Protein AF-I9QI15-F1 (afdb_monomer_lite)

Radius of gyration: 21.14 Å; chains: 1; bounding box: 60×36×47 Å

Organism: NCBI:txid997876

pLDDT: mean 79.31, std 20.81, range [38.69, 98.38]

InterPro domains:
  IPR056083 Domain of unknown function DUF7666 [PF24703] (6-96)

Structure (mmCIF, N/CA/C/O backbone):
data_AF-I9QI15-F1
#
_entry.id   AF-I9QI15-F1
#
loop_
_atom_site.group_PDB
_atom_site.id
_atom_site.type_symbol
_atom_site.label_atom_id
_atom_site.label_alt_id
_atom_site.label_comp_id
_atom_site.label_asym_id
_atom_site.label_entity_id
_atom_site.label_seq_id
_atom_site.pdbx_PDB_ins_code
_atom_site.Cartn_x
_atom_site.Cartn_y
_atom_site.Cartn_z
_atom_site.occupancy
_atom_site.B_iso_or_equiv
_atom_site.auth_seq_id
_atom_site.auth_comp_id
_atom_site.auth_asym_id
_atom_site.auth_atom_id
_atom_site.pdbx_PDB_model_num
ATOM 1 N N . MET A 1 1 ? -3.060 23.332 7.415 1.00 62.66 1 MET A N 1
ATOM 2 C CA . MET A 1 1 ? -3.538 22.229 6.554 1.00 62.66 1 MET A CA 1
ATOM 3 C C . MET A 1 1 ? -2.897 20.949 7.055 1.00 62.66 1 MET A C 1
ATOM 5 O O . MET A 1 1 ? -1.731 20.996 7.421 1.00 62.66 1 MET A O 1
ATOM 9 N N . GLU A 1 2 ? -3.657 19.860 7.151 1.00 76.50 2 GLU A N 1
ATOM 10 C CA . GLU A 1 2 ? -3.127 18.547 7.546 1.00 76.50 2 GLU A CA 1
ATOM 11 C C . GLU A 1 2 ? -2.189 18.030 6.444 1.00 76.50 2 GLU A C 1
ATOM 13 O O . GLU A 1 2 ? -2.532 18.107 5.261 1.00 76.50 2 GLU A O 1
ATOM 18 N N . GLN A 1 3 ? -0.991 17.567 6.813 1.00 85.50 3 GLN A N 1
ATOM 19 C CA . GLN A 1 3 ? -0.045 17.001 5.852 1.00 85.50 3 GLN A CA 1
ATOM 20 C C . GLN A 1 3 ? -0.615 15.691 5.303 1.00 85.50 3 GLN A C 1
ATOM 22 O O . GLN A 1 3 ? -1.059 14.833 6.065 1.00 85.50 3 GLN A O 1
ATOM 27 N N . LYS A 1 4 ? -0.594 15.550 3.977 1.00 93.75 4 LYS A N 1
ATOM 28 C CA . LYS A 1 4 ? -1.017 14.344 3.267 1.00 93.75 4 LYS A CA 1
ATOM 29 C C . LYS A 1 4 ? 0.152 13.806 2.461 1.00 93.75 4 LYS A C 1
ATOM 31 O O . LYS A 1 4 ? 0.793 14.553 1.724 1.00 93.75 4 LYS A O 1
ATOM 36 N N . LEU A 1 5 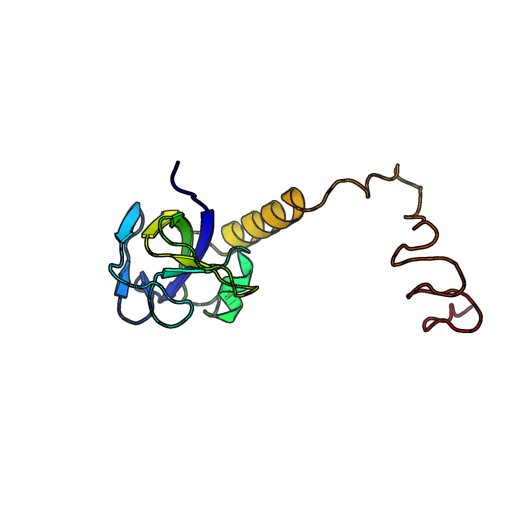? 0.431 12.520 2.623 1.00 93.69 5 LEU A N 1
ATOM 37 C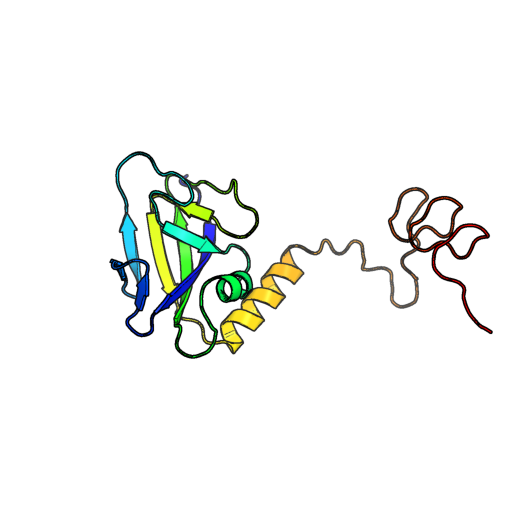 CA . LEU A 1 5 ? 1.507 11.812 1.944 1.00 93.69 5 LEU A CA 1
ATOM 38 C C . LEU A 1 5 ? 0.906 10.716 1.079 1.00 93.69 5 LEU A C 1
ATOM 40 O O . LEU A 1 5 ? 0.167 9.867 1.570 1.00 93.69 5 LEU A O 1
ATOM 44 N N . LYS A 1 6 ? 1.257 10.722 -0.204 1.00 96.12 6 LYS A N 1
ATOM 45 C CA . LYS A 1 6 ? 0.973 9.611 -1.104 1.00 96.12 6 LYS A CA 1
ATOM 46 C C . LYS A 1 6 ? 2.025 8.526 -0.891 1.00 96.12 6 LYS A C 1
ATOM 48 O O . LYS A 1 6 ? 3.212 8.775 -1.103 1.00 96.12 6 LYS A O 1
ATOM 53 N N . THR A 1 7 ? 1.584 7.348 -0.477 1.00 97.00 7 THR A N 1
ATOM 54 C CA . THR A 1 7 ? 2.432 6.184 -0.194 1.00 97.00 7 THR A CA 1
ATOM 55 C C . THR A 1 7 ? 1.781 4.909 -0.736 1.00 97.00 7 THR A C 1
ATOM 57 O O . THR A 1 7 ? 0.729 4.952 -1.377 1.00 97.00 7 THR A O 1
ATOM 60 N N . TYR A 1 8 ? 2.428 3.762 -0.543 1.00 98.00 8 TYR A N 1
ATOM 61 C CA . TYR A 1 8 ? 2.030 2.480 -1.117 1.00 98.00 8 TYR A CA 1
ATOM 62 C C . TYR A 1 8 ? 1.998 1.418 -0.031 1.00 98.00 8 TYR A C 1
ATOM 64 O O . TYR A 1 8 ? 2.935 1.286 0.755 1.00 98.00 8 TYR A O 1
ATOM 72 N N . LYS A 1 9 ? 0.915 0.649 0.028 1.00 97.44 9 LYS A N 1
ATOM 73 C CA . LYS A 1 9 ? 0.733 -0.386 1.044 1.00 97.44 9 LYS A CA 1
ATOM 74 C C . LYS A 1 9 ? 0.429 -1.723 0.392 1.00 97.44 9 LYS A C 1
ATOM 76 O O . LYS A 1 9 ? -0.386 -1.797 -0.527 1.00 97.44 9 LYS A O 1
ATOM 81 N N . ALA A 1 10 ? 1.078 -2.764 0.897 1.00 97.38 10 ALA A N 1
ATOM 82 C CA . ALA A 1 10 ? 0.756 -4.143 0.577 1.00 97.38 10 ALA A CA 1
ATOM 83 C C . ALA A 1 10 ? -0.126 -4.778 1.657 1.00 97.38 10 ALA A C 1
ATOM 85 O O . ALA A 1 10 ? -0.089 -4.386 2.829 1.00 97.38 10 ALA A O 1
ATOM 86 N N . PHE A 1 11 ? -0.910 -5.757 1.225 1.00 97.69 11 PHE A N 1
ATOM 87 C CA . PHE A 1 11 ? -1.873 -6.503 2.020 1.00 97.69 11 PHE A CA 1
ATOM 88 C C . PHE A 1 11 ? -1.838 -7.980 1.638 1.00 97.69 11 PHE A C 1
ATOM 90 O O . PHE A 1 11 ? -1.458 -8.339 0.517 1.00 97.69 11 PHE A O 1
ATOM 97 N N . ASP A 1 12 ? -2.340 -8.817 2.538 1.00 97.06 12 ASP A N 1
ATOM 98 C CA . ASP A 1 12 ? -2.691 -10.200 2.240 1.00 97.06 12 ASP A CA 1
ATOM 99 C C . ASP A 1 12 ? -3.816 -10.273 1.181 1.00 97.06 12 ASP A C 1
ATOM 101 O O . ASP A 1 12 ? -4.488 -9.281 0.873 1.00 97.06 12 ASP A O 1
ATOM 105 N N . LYS A 1 13 ? -4.051 -11.460 0.597 1.00 95.94 13 LYS A N 1
ATOM 106 C CA . LYS A 1 13 ? -5.060 -11.666 -0.474 1.00 95.94 13 LYS A CA 1
ATOM 107 C C . LYS A 1 13 ? -6.454 -11.158 -0.108 1.00 95.94 13 LYS A C 1
ATOM 109 O O . LYS A 1 13 ? -7.213 -10.728 -0.976 1.00 95.94 13 LYS A O 1
ATOM 114 N N . ASP A 1 14 ? -6.795 -11.226 1.170 1.00 96.25 14 ASP A N 1
ATOM 115 C CA . ASP A 1 14 ? -8.082 -10.815 1.717 1.00 96.25 14 ASP A CA 1
ATOM 116 C C . ASP A 1 14 ? -8.148 -9.322 2.084 1.00 96.25 14 ASP A C 1
ATOM 118 O O . ASP A 1 14 ? -9.139 -8.890 2.676 1.00 96.25 14 ASP A O 1
ATOM 122 N N . LEU A 1 15 ? -7.143 -8.534 1.672 1.00 96.75 15 LEU A N 1
ATOM 123 C CA . LEU A 1 15 ? -7.015 -7.101 1.949 1.00 96.75 15 LEU A CA 1
ATOM 124 C C . LEU A 1 15 ? -6.791 -6.807 3.443 1.00 96.75 15 LEU A C 1
ATOM 126 O O . LEU A 1 15 ? -7.237 -5.785 3.965 1.00 96.75 15 LEU A O 1
ATOM 130 N N . SER A 1 16 ? -6.099 -7.708 4.145 1.00 96.31 16 SER A N 1
ATOM 131 C CA . SER A 1 16 ? -5.734 -7.534 5.550 1.00 96.31 16 SER A CA 1
ATOM 132 C C . SER A 1 16 ? -4.246 -7.223 5.752 1.00 96.31 16 SER A C 1
ATOM 134 O O . SER A 1 16 ? -3.406 -7.434 4.877 1.00 96.31 16 SER A O 1
ATOM 136 N N . CYS A 1 17 ? -3.924 -6.635 6.903 1.00 93.62 17 CYS A N 1
ATOM 137 C CA . CYS A 1 17 ? -2.558 -6.434 7.378 1.00 93.62 17 CYS A CA 1
ATOM 138 C C . CYS A 1 17 ? -2.566 -6.491 8.911 1.00 93.62 17 CYS A C 1
ATOM 140 O O . CYS A 1 17 ? -3.340 -5.779 9.550 1.00 93.62 17 CYS A O 1
ATOM 142 N N . ARG A 1 18 ? -1.726 -7.351 9.508 1.00 88.81 18 ARG A N 1
ATOM 143 C CA . ARG A 1 18 ? -1.626 -7.547 10.974 1.00 88.81 18 ARG A CA 1
ATOM 144 C C . ARG A 1 18 ? -2.980 -7.816 11.663 1.00 88.81 18 ARG A C 1
ATOM 146 O O . ARG A 1 18 ? -3.223 -7.344 12.767 1.00 88.81 18 ARG A O 1
ATOM 153 N N . GLY A 1 19 ? -3.871 -8.563 11.006 1.00 88.50 19 GLY A N 1
ATOM 154 C CA . GLY A 1 19 ? -5.192 -8.919 11.545 1.00 88.50 19 GLY A CA 1
ATOM 155 C C . GLY A 1 19 ? -6.264 -7.830 11.420 1.00 88.50 19 GLY A C 1
ATOM 156 O O . GLY A 1 19 ? -7.411 -8.073 11.786 1.00 88.50 19 GLY A O 1
ATOM 157 N N . PHE A 1 20 ? -5.932 -6.659 10.870 1.00 93.19 20 PHE A N 1
ATOM 158 C CA . PHE A 1 20 ? -6.912 -5.636 10.519 1.00 93.19 20 PHE A CA 1
ATOM 159 C C . PHE A 1 20 ? -7.300 -5.763 9.046 1.00 93.19 20 PHE A C 1
ATOM 161 O O . PHE A 1 20 ? -6.429 -5.879 8.181 1.00 93.19 20 PHE A O 1
ATOM 168 N N . LYS A 1 21 ? -8.603 -5.729 8.753 1.00 96.75 21 LYS A N 1
ATOM 169 C CA . LYS A 1 21 ? -9.133 -5.831 7.391 1.00 96.75 21 LYS A CA 1
ATOM 170 C C . LYS A 1 21 ? -9.465 -4.456 6.831 1.00 96.75 21 LYS A C 1
ATOM 172 O O . LYS A 1 21 ? -10.143 -3.664 7.480 1.00 96.75 21 LYS A O 1
ATOM 177 N N . TYR A 1 22 ? -9.016 -4.209 5.610 1.00 97.44 22 TYR A N 1
ATOM 178 C CA . TYR A 1 22 ? -9.196 -2.946 4.916 1.00 97.44 22 TYR A CA 1
ATOM 179 C C . TYR A 1 22 ? -10.153 -3.090 3.731 1.00 97.44 22 TYR A C 1
ATOM 181 O O . TYR A 1 22 ? -10.396 -4.179 3.212 1.00 97.44 22 TYR A O 1
ATOM 189 N N . GLU A 1 23 ? -10.658 -1.953 3.270 1.00 97.75 23 GLU A N 1
ATOM 190 C CA . GLU A 1 23 ? -11.487 -1.832 2.079 1.00 97.75 23 GLU A CA 1
ATOM 191 C C . GLU A 1 23 ? -10.982 -0.680 1.210 1.00 97.75 23 GLU A C 1
ATOM 193 O O . GLU A 1 23 ? -10.667 0.407 1.700 1.00 97.75 23 GLU A O 1
ATOM 198 N N . VAL A 1 24 ? -10.939 -0.911 -0.102 1.00 97.75 24 VAL A N 1
ATOM 199 C CA . VAL A 1 24 ? -10.600 0.115 -1.095 1.00 97.75 24 VAL A CA 1
ATOM 200 C C . VAL A 1 24 ? -11.593 1.276 -1.008 1.00 97.75 24 VAL A C 1
ATOM 202 O O . VAL A 1 24 ? -12.806 1.078 -0.973 1.00 97.75 24 VAL A O 1
ATOM 205 N N . GLY A 1 25 ? -11.075 2.502 -0.986 1.00 97.38 25 GLY A N 1
ATOM 206 C CA . GLY A 1 25 ? -11.847 3.740 -0.894 1.00 97.38 25 GLY A CA 1
ATOM 207 C C . GLY A 1 25 ? -12.223 4.169 0.527 1.00 97.38 25 GLY A C 1
ATOM 208 O O . GLY A 1 25 ? -12.786 5.256 0.682 1.00 97.38 25 GLY A O 1
ATOM 209 N N . LYS A 1 26 ? -11.929 3.358 1.553 1.00 98.00 26 LYS A N 1
ATOM 210 C CA . LYS A 1 26 ? -12.208 3.687 2.959 1.00 98.00 26 LYS A CA 1
ATOM 211 C C . LYS A 1 26 ? -11.050 4.415 3.632 1.00 98.00 26 LYS A C 1
ATOM 213 O O . LYS A 1 26 ? -9.897 4.336 3.210 1.00 98.00 26 LYS A O 1
ATOM 218 N N . GLU A 1 27 ? -11.397 5.107 4.709 1.00 97.31 27 GLU A N 1
ATOM 219 C CA . GLU A 1 27 ? -10.476 5.812 5.594 1.00 97.31 27 GLU A CA 1
ATOM 220 C C . GLU A 1 27 ? -10.520 5.196 6.983 1.00 97.31 27 GLU A C 1
ATOM 222 O O . GLU A 1 27 ? -11.579 4.781 7.458 1.00 97.31 27 GLU A O 1
ATOM 227 N N . TYR A 1 28 ? -9.357 5.145 7.618 1.00 95.50 28 TYR A N 1
ATOM 228 C CA . TYR A 1 28 ? -9.171 4.576 8.939 1.00 95.50 28 TYR A CA 1
ATOM 229 C C . TYR A 1 28 ? -8.330 5.523 9.781 1.00 95.50 28 TYR A C 1
ATOM 231 O O . TYR A 1 28 ? -7.382 6.136 9.286 1.00 95.50 28 TYR A O 1
ATOM 239 N N . GLU A 1 29 ? -8.678 5.615 11.059 1.00 94.25 29 GLU A N 1
ATOM 240 C CA . GLU A 1 29 ? -7.984 6.429 12.047 1.00 94.25 29 GLU A CA 1
ATOM 241 C C . GLU A 1 29 ? -7.695 5.587 13.287 1.00 94.25 29 GLU A C 1
ATOM 243 O O . GLU A 1 29 ? -8.574 4.911 13.818 1.00 94.25 29 GLU A O 1
ATOM 248 N N . GLU A 1 30 ? -6.448 5.635 13.737 1.00 87.81 30 GLU A N 1
ATOM 249 C CA . GLU A 1 30 ? -5.978 5.016 14.966 1.00 87.81 30 GLU A CA 1
ATOM 250 C C . GLU A 1 30 ? -5.795 6.103 16.030 1.00 87.81 30 GLU A C 1
ATOM 252 O O . GLU A 1 30 ? -5.198 7.154 15.777 1.00 87.81 30 GLU A O 1
ATOM 257 N N . THR A 1 31 ? -6.300 5.850 17.239 1.00 78.38 31 THR A N 1
ATOM 258 C CA . THR A 1 31 ? -6.265 6.824 18.339 1.00 78.38 31 THR A CA 1
ATOM 259 C C . THR A 1 31 ? -5.135 6.514 19.326 1.00 78.38 31 THR A C 1
ATOM 261 O O . THR A 1 31 ? -4.789 5.358 19.580 1.00 78.38 31 THR A O 1
ATOM 264 N N . GLY A 1 32 ? -4.536 7.557 19.909 1.00 69.81 32 GLY A N 1
ATOM 265 C CA . GLY A 1 32 ? -3.458 7.453 20.905 1.00 69.81 32 GLY A CA 1
ATOM 266 C C . GLY A 1 32 ? -2.088 7.930 20.410 1.00 69.81 32 GLY A C 1
ATOM 267 O O . GLY A 1 32 ? -1.985 8.767 19.503 1.00 69.81 32 GLY A O 1
ATOM 268 N N . ASP A 1 33 ? -1.028 7.437 21.054 1.00 65.44 33 ASP A N 1
ATOM 269 C CA . ASP A 1 33 ? 0.350 7.723 20.656 1.00 65.44 33 ASP A CA 1
ATOM 270 C C . ASP A 1 33 ? 0.770 6.791 19.523 1.00 65.44 33 ASP A C 1
ATOM 272 O O . ASP A 1 33 ? 0.920 5.581 19.691 1.00 65.44 33 ASP A O 1
ATOM 276 N N . ILE A 1 34 ? 0.899 7.382 18.337 1.00 66.00 34 ILE A N 1
ATOM 277 C CA . ILE A 1 34 ? 1.430 6.715 17.153 1.00 66.00 34 ILE A CA 1
ATOM 278 C C . ILE A 1 34 ? 2.931 6.579 17.335 1.00 66.00 34 ILE A C 1
ATOM 280 O O . ILE A 1 34 ? 3.617 7.565 17.601 1.00 66.00 34 ILE A O 1
ATOM 284 N N . LYS A 1 35 ? 3.430 5.360 17.164 1.00 65.69 35 LYS A N 1
ATOM 285 C CA . LYS A 1 35 ? 4.854 5.049 17.216 1.00 65.69 35 LYS A CA 1
ATOM 286 C C . LYS A 1 35 ? 5.182 4.130 16.055 1.00 65.69 35 LYS A C 1
ATOM 288 O O . LYS A 1 35 ? 4.491 3.121 15.859 1.00 65.69 35 LYS A O 1
ATOM 293 N N . ALA A 1 36 ? 6.202 4.478 15.267 1.00 62.56 36 ALA A N 1
ATOM 294 C CA . ALA A 1 36 ? 6.684 3.610 14.201 1.00 62.56 36 ALA A CA 1
ATOM 295 C C . ALA A 1 36 ? 6.894 2.177 14.720 1.00 62.56 36 ALA A C 1
ATOM 297 O O . ALA A 1 36 ? 7.306 1.953 15.856 1.00 62.56 36 ALA A O 1
ATOM 298 N N . CYS A 1 37 ? 6.533 1.200 13.887 1.00 62.12 37 CYS A N 1
ATOM 299 C CA . CYS A 1 37 ? 6.536 -0.240 14.169 1.00 62.12 37 CYS A CA 1
ATOM 300 C C . CYS A 1 37 ? 5.546 -0.763 15.232 1.00 62.12 37 CYS A C 1
ATOM 302 O O . CYS A 1 37 ? 5.101 -1.905 15.082 1.00 62.12 37 CYS A O 1
ATOM 304 N N . GLU A 1 38 ? 5.144 0.037 16.224 1.00 71.62 38 GLU A N 1
ATOM 305 C CA . GLU A 1 38 ? 4.284 -0.403 17.336 1.00 71.62 38 GLU A CA 1
ATOM 306 C C . GLU A 1 38 ? 2.799 -0.115 17.110 1.00 71.62 38 GLU A C 1
ATOM 308 O O . GLU A 1 38 ? 1.976 -1.022 17.236 1.00 71.62 38 GLU A O 1
ATOM 313 N N . LYS A 1 39 ? 2.441 1.126 16.757 1.00 81.00 39 LYS A N 1
ATOM 314 C CA . LYS A 1 39 ? 1.037 1.544 16.667 1.00 81.00 39 LYS A CA 1
ATOM 315 C C . LYS A 1 39 ? 0.828 2.587 15.574 1.00 81.00 39 LYS A C 1
ATOM 317 O O . LYS A 1 39 ? 1.438 3.652 15.616 1.00 81.00 39 LYS A O 1
ATOM 322 N N . GLY A 1 40 ? -0.050 2.273 14.624 1.00 88.56 40 GLY A N 1
ATOM 323 C CA . GLY A 1 40 ? -0.403 3.118 13.483 1.00 88.56 40 GLY A CA 1
ATOM 324 C C . GLY A 1 40 ? -0.381 2.355 12.159 1.00 88.56 40 GLY A C 1
ATOM 325 O O . GLY A 1 40 ? -0.161 1.142 12.115 1.00 88.56 40 GLY A O 1
ATOM 326 N N . PHE A 1 41 ? -0.620 3.076 11.069 1.00 93.50 41 PHE A N 1
ATOM 327 C CA . PHE A 1 41 ? -0.682 2.508 9.729 1.00 93.50 41 PHE A CA 1
ATOM 328 C C . PHE A 1 41 ? 0.652 2.664 9.007 1.00 93.50 41 PHE A C 1
ATOM 330 O O . PHE A 1 41 ? 1.073 3.783 8.730 1.00 93.50 41 PHE A O 1
ATOM 337 N N . HIS A 1 42 ? 1.301 1.544 8.677 1.00 93.75 42 HIS A N 1
ATOM 338 C CA . HIS A 1 42 ? 2.544 1.534 7.895 1.00 93.75 42 HIS A CA 1
ATOM 339 C C . HIS A 1 42 ? 2.278 1.456 6.396 1.00 93.75 42 HIS A C 1
ATOM 341 O O . HIS A 1 42 ? 1.485 0.614 5.954 1.00 93.75 42 HIS A O 1
ATOM 347 N N . ALA A 1 43 ? 2.992 2.278 5.632 1.00 95.56 43 ALA A N 1
ATOM 348 C CA . ALA A 1 43 ? 3.073 2.218 4.177 1.00 95.56 43 ALA A CA 1
ATOM 349 C C . ALA A 1 43 ? 4.441 2.728 3.692 1.00 95.56 43 ALA A C 1
ATOM 351 O O . ALA A 1 43 ? 5.148 3.428 4.414 1.00 95.56 43 ALA A O 1
ATOM 352 N N . CYS A 1 44 ? 4.822 2.365 2.474 1.00 96.06 44 CYS A N 1
ATOM 353 C CA . CYS A 1 44 ? 6.106 2.691 1.868 1.00 96.06 44 CYS A CA 1
ATOM 354 C C . CYS A 1 44 ? 6.002 3.953 1.000 1.00 96.06 44 CYS A C 1
ATOM 356 O O . CYS A 1 44 ? 5.115 4.023 0.146 1.00 96.06 44 CYS A O 1
ATOM 358 N N . PRO A 1 45 ? 6.895 4.947 1.149 1.00 94.56 45 PRO A N 1
ATOM 359 C CA . PRO A 1 45 ? 6.955 6.082 0.229 1.00 94.56 45 PRO A CA 1
ATOM 360 C C . PRO A 1 45 ? 7.298 5.661 -1.201 1.00 94.56 45 PRO A C 1
ATOM 362 O O . PRO A 1 45 ? 6.649 6.110 -2.148 1.00 94.56 45 PRO A O 1
ATOM 365 N N . TYR A 1 46 ? 8.302 4.793 -1.360 1.00 95.25 46 TYR A N 1
ATOM 366 C CA . TYR A 1 46 ? 8.683 4.256 -2.659 1.00 95.25 46 TYR A CA 1
ATOM 367 C C . TYR A 1 46 ? 7.836 3.015 -2.990 1.00 95.25 46 TYR A C 1
ATOM 369 O O . TYR A 1 46 ? 7.743 2.100 -2.170 1.00 95.25 46 TYR A O 1
ATOM 377 N N . PRO A 1 47 ? 7.221 2.941 -4.187 1.00 96.19 47 PRO A N 1
ATOM 378 C CA . PRO A 1 47 ? 6.288 1.870 -4.528 1.00 96.19 47 PRO A CA 1
ATOM 379 C C . PRO A 1 47 ? 6.832 0.452 -4.375 1.00 96.19 47 PRO A C 1
ATOM 381 O O . PRO A 1 47 ? 6.086 -0.420 -3.952 1.00 96.19 47 PRO A O 1
ATOM 384 N N . LEU A 1 48 ? 8.096 0.196 -4.731 1.00 96.25 48 LEU A N 1
ATOM 385 C CA . LEU A 1 48 ? 8.627 -1.175 -4.764 1.00 96.25 48 LEU A CA 1
ATOM 386 C C . LEU A 1 48 ? 9.165 -1.656 -3.412 1.00 96.25 48 LEU A C 1
ATOM 388 O O . LEU A 1 48 ? 9.381 -2.857 -3.261 1.00 96.25 48 LEU A O 1
ATOM 392 N N . ASP A 1 49 ? 9.305 -0.773 -2.418 1.00 96.06 49 ASP A N 1
ATOM 393 C CA . ASP A 1 49 ? 9.720 -1.165 -1.061 1.00 96.06 49 ASP A CA 1
ATOM 394 C C . ASP A 1 49 ? 8.695 -2.096 -0.402 1.00 96.06 49 ASP A C 1
ATOM 396 O O . ASP A 1 49 ? 9.038 -2.907 0.457 1.00 96.06 49 ASP A O 1
ATOM 400 N N . VAL A 1 50 ? 7.441 -2.078 -0.873 1.00 96.19 50 VAL A N 1
ATOM 401 C CA . VAL A 1 50 ? 6.395 -3.010 -0.430 1.00 96.19 50 VAL A CA 1
ATOM 402 C C . VAL A 1 50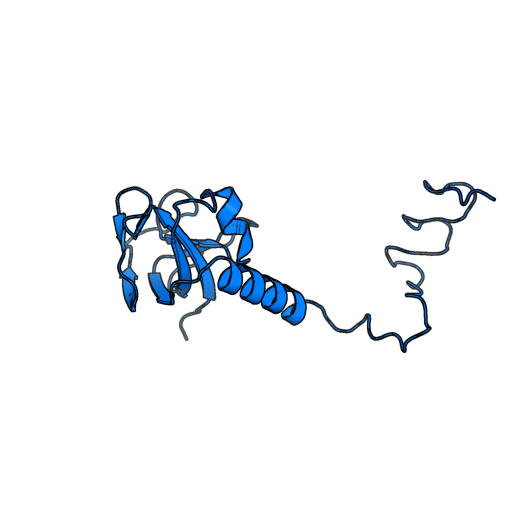 ? 6.794 -4.481 -0.604 1.00 96.19 50 VAL A C 1
ATOM 404 O O . VAL A 1 50 ? 6.324 -5.332 0.152 1.00 96.19 50 VAL A O 1
ATOM 407 N N . PHE A 1 51 ? 7.690 -4.791 -1.549 1.00 95.69 51 PHE A N 1
ATOM 408 C CA . PHE A 1 51 ? 8.190 -6.149 -1.773 1.00 95.69 51 PHE A CA 1
ATOM 409 C C . PHE A 1 51 ? 9.159 -6.635 -0.692 1.00 95.69 51 PHE A C 1
ATOM 411 O O . PHE A 1 51 ? 9.357 -7.842 -0.565 1.00 95.69 51 PHE A O 1
ATOM 418 N N . GLY A 1 52 ? 9.718 -5.730 0.117 1.00 94.56 52 GLY A N 1
ATOM 419 C CA . GLY A 1 52 ? 10.467 -6.093 1.321 1.00 94.56 52 GLY A CA 1
ATOM 420 C C . GLY A 1 52 ? 9.578 -6.668 2.429 1.00 94.56 52 GLY A C 1
ATOM 421 O O . GLY A 1 52 ? 10.071 -7.360 3.316 1.00 94.56 52 GLY A O 1
ATOM 422 N N . TYR A 1 53 ? 8.267 -6.420 2.361 1.00 92.56 53 TYR A N 1
ATOM 423 C CA . TYR A 1 53 ? 7.296 -6.813 3.384 1.00 92.56 53 TYR A CA 1
ATOM 424 C C . TYR A 1 53 ? 6.359 -7.929 2.924 1.00 92.56 53 TYR A C 1
ATOM 426 O O . TYR A 1 53 ? 5.981 -8.788 3.717 1.00 92.56 53 TYR A O 1
ATOM 434 N N . TYR A 1 54 ? 5.976 -7.910 1.650 1.00 95.38 54 TYR A N 1
ATOM 435 C CA . TYR A 1 54 ? 4.994 -8.819 1.077 1.00 95.38 54 TYR A CA 1
ATOM 436 C C . TYR A 1 54 ? 5.493 -9.357 -0.260 1.00 95.38 54 TYR A C 1
ATOM 438 O O . TYR A 1 54 ? 5.909 -8.599 -1.136 1.00 95.38 54 TYR A O 1
ATOM 446 N N . ALA A 1 55 ? 5.409 -10.675 -0.451 1.00 95.25 55 ALA A N 1
ATOM 447 C CA . ALA A 1 55 ? 5.787 -11.284 -1.720 1.00 95.25 55 ALA A CA 1
ATOM 448 C C . ALA A 1 55 ? 4.881 -10.762 -2.857 1.00 95.25 55 ALA A C 1
ATOM 450 O O . ALA A 1 55 ? 3.664 -10.687 -2.671 1.00 95.25 55 ALA A O 1
ATOM 451 N N . PRO A 1 56 ? 5.419 -10.462 -4.056 1.00 92.19 56 PRO A N 1
ATOM 452 C CA . PRO A 1 56 ? 4.615 -10.004 -5.193 1.00 92.19 56 PRO A CA 1
ATOM 453 C C . PRO A 1 56 ? 3.474 -10.965 -5.547 1.00 92.19 56 PRO A C 1
ATOM 455 O O . PRO A 1 56 ? 2.364 -10.554 -5.881 1.00 92.19 56 PRO A O 1
ATOM 458 N N . ALA A 1 57 ? 3.752 -12.267 -5.462 1.00 93.19 57 ALA A N 1
ATOM 459 C CA . ALA A 1 57 ? 2.775 -13.306 -5.721 1.00 93.19 57 ALA A CA 1
ATOM 460 C C . ALA A 1 57 ? 1.824 -13.461 -4.532 1.00 93.19 57 ALA A C 1
ATOM 462 O O . ALA A 1 57 ? 2.224 -13.862 -3.442 1.00 93.19 57 ALA A O 1
ATOM 463 N N . GLY A 1 58 ? 0.538 -13.216 -4.776 1.00 90.81 58 GLY A N 1
ATOM 464 C CA . GLY A 1 58 ? -0.500 -13.443 -3.777 1.00 90.81 58 GLY A CA 1
ATOM 465 C C . GLY A 1 58 ? -0.623 -12.349 -2.722 1.00 90.81 58 GLY A C 1
ATOM 466 O O . GLY A 1 58 ? -1.284 -12.589 -1.722 1.00 90.81 58 GLY A O 1
ATOM 467 N N . SER A 1 59 ? -0.055 -11.174 -2.962 1.00 96.94 59 SER A N 1
ATOM 468 C CA . SER A 1 59 ? -0.342 -9.971 -2.180 1.00 96.94 59 SER A CA 1
ATOM 469 C C . SER A 1 59 ? -1.130 -8.982 -3.029 1.00 96.94 59 SER A C 1
ATOM 471 O O . SER A 1 59 ? -1.138 -9.067 -4.260 1.00 96.94 59 SER A O 1
ATOM 473 N N . ARG A 1 60 ? -1.810 -8.052 -2.367 1.00 98.06 60 ARG A N 1
ATOM 474 C CA . ARG A 1 60 ? -2.531 -6.950 -3.012 1.00 98.06 60 ARG A CA 1
ATOM 475 C C . ARG A 1 60 ? -1.852 -5.642 -2.666 1.00 98.06 60 ARG A C 1
ATOM 477 O O . ARG A 1 60 ? -1.354 -5.488 -1.555 1.00 98.06 60 ARG A O 1
ATOM 484 N N . PHE A 1 61 ? -1.840 -4.701 -3.599 1.00 98.31 61 PHE A N 1
ATOM 485 C CA . PHE A 1 61 ? -1.103 -3.450 -3.457 1.00 98.31 61 PHE A CA 1
ATOM 486 C C . PHE A 1 61 ? -2.032 -2.284 -3.714 1.00 98.31 61 PHE A C 1
ATOM 488 O O . PHE A 1 61 ? -2.745 -2.284 -4.708 1.00 98.31 61 PHE A O 1
ATOM 495 N N . CYS A 1 62 ? -2.033 -1.288 -2.839 1.00 98.38 62 CYS A N 1
ATOM 496 C CA . CYS A 1 62 ? -2.807 -0.073 -3.051 1.00 98.38 62 CYS A CA 1
ATOM 497 C C . CYS A 1 62 ? -1.911 1.152 -2.946 1.00 98.38 62 CYS A C 1
ATOM 499 O O . CYS A 1 62 ? -1.004 1.216 -2.112 1.00 98.38 62 CYS A O 1
ATOM 501 N N . GLU A 1 63 ? -2.227 2.149 -3.762 1.00 98.12 63 GLU A N 1
ATOM 502 C CA . GLU A 1 63 ? -1.885 3.528 -3.452 1.00 98.12 63 GLU A CA 1
ATOM 503 C C . GLU A 1 63 ? -2.713 3.969 -2.245 1.00 98.12 63 GLU A C 1
ATOM 505 O O . GLU A 1 63 ? -3.913 3.700 -2.174 1.00 98.12 63 GLU A O 1
ATOM 510 N N . VAL A 1 64 ? -2.084 4.631 -1.285 1.00 97.88 64 VAL A N 1
ATOM 511 C CA . VAL A 1 64 ? -2.736 5.092 -0.062 1.00 97.88 64 VAL A CA 1
ATOM 512 C C . VAL A 1 64 ? -2.366 6.543 0.221 1.00 97.88 64 VAL A C 1
ATOM 514 O O . VAL A 1 64 ? -1.310 7.030 -0.183 1.00 97.88 64 VAL A O 1
ATOM 517 N N . GLU A 1 65 ? -3.252 7.241 0.921 1.00 97.56 65 GLU A N 1
ATOM 518 C CA . GLU A 1 65 ? -2.983 8.583 1.434 1.00 97.56 65 GLU A CA 1
ATOM 519 C C . GLU A 1 65 ? -2.851 8.506 2.954 1.00 97.56 65 GLU A C 1
ATOM 521 O O . GLU A 1 65 ? -3.786 8.106 3.645 1.00 97.56 65 GLU A O 1
ATOM 526 N N . GLN A 1 66 ? -1.683 8.865 3.476 1.00 95.50 66 GLN A N 1
ATOM 527 C CA . GLN A 1 66 ? -1.410 8.928 4.909 1.00 95.50 66 GLN A CA 1
ATOM 528 C C . GLN A 1 66 ? -1.510 10.367 5.412 1.00 95.50 66 GLN A C 1
ATOM 530 O O . GLN A 1 66 ? -1.033 11.296 4.757 1.00 95.50 66 GLN A O 1
ATOM 535 N N . SER A 1 67 ? -2.114 10.549 6.584 1.00 94.94 67 SER A N 1
ATOM 536 C CA . SER A 1 67 ? -2.306 11.860 7.211 1.00 94.94 67 SER A CA 1
ATOM 537 C C . SER A 1 67 ? -2.351 11.766 8.743 1.00 94.94 67 SER A C 1
ATOM 539 O O . SER A 1 67 ? -2.118 10.703 9.329 1.00 94.94 67 SER A O 1
ATOM 541 N N . GLY A 1 68 ? -2.627 12.890 9.407 1.00 91.38 68 GLY A N 1
ATOM 542 C CA . GLY A 1 68 ? -2.636 13.006 10.863 1.00 91.38 68 GLY A CA 1
ATOM 543 C C . GLY A 1 68 ? -1.229 13.075 11.455 1.00 91.38 68 GLY A C 1
ATOM 544 O O . GLY A 1 68 ? -0.370 13.790 10.937 1.00 91.38 68 GLY A O 1
ATOM 545 N N . LYS A 1 69 ? -0.989 12.362 12.562 1.00 89.69 69 LYS A N 1
ATOM 546 C CA . LYS A 1 69 ? 0.362 12.218 13.128 1.00 89.69 69 LYS A CA 1
ATOM 547 C C . LYS A 1 69 ? 1.171 11.317 12.201 1.00 89.69 69 LYS A C 1
ATOM 549 O O . LYS A 1 69 ? 0.741 10.197 11.949 1.00 89.69 69 LYS A O 1
ATOM 554 N N . ILE A 1 70 ? 2.315 11.796 11.722 1.00 89.38 70 ILE A N 1
ATOM 555 C CA . ILE A 1 70 ? 3.195 11.075 10.798 1.00 89.38 70 ILE A CA 1
ATOM 556 C C . ILE A 1 70 ? 4.564 10.886 11.453 1.00 89.38 70 ILE A C 1
ATOM 558 O O . ILE A 1 70 ? 5.152 11.843 11.952 1.00 89.38 70 ILE A O 1
ATOM 562 N N . ASP A 1 71 ? 5.070 9.659 11.403 1.00 86.50 71 ASP A N 1
ATOM 563 C CA . ASP A 1 71 ? 6.416 9.272 11.815 1.00 86.50 71 ASP A CA 1
ATOM 564 C C . ASP A 1 71 ? 7.126 8.603 10.627 1.00 86.50 71 ASP A C 1
ATOM 566 O O . ASP A 1 71 ? 6.747 7.516 10.184 1.00 86.50 71 ASP A O 1
ATOM 570 N N . GLY A 1 72 ? 8.126 9.297 10.083 1.00 81.44 72 GLY A N 1
ATOM 571 C CA . GLY A 1 72 ? 8.970 8.849 8.973 1.00 81.44 72 GLY A CA 1
ATOM 572 C C . GLY A 1 72 ? 10.433 8.692 9.383 1.00 81.44 72 GLY A C 1
ATOM 573 O O . GLY A 1 72 ? 11.317 8.999 8.593 1.00 81.44 72 GLY A O 1
ATOM 574 N N . SER A 1 73 ? 10.690 8.304 10.637 1.00 76.19 73 SER A N 1
ATOM 575 C CA . SER A 1 73 ? 12.045 8.042 11.148 1.00 76.19 73 SER A CA 1
ATOM 576 C C . SER A 1 73 ? 12.754 6.871 10.449 1.00 76.19 73 SER A C 1
ATOM 578 O O . SER A 1 73 ? 13.980 6.786 10.485 1.00 76.19 73 SER A O 1
ATOM 580 N N . GLU A 1 74 ? 11.997 6.001 9.780 1.00 72.69 74 GLU A N 1
ATOM 581 C CA . GLU A 1 74 ? 12.498 4.853 9.024 1.00 72.69 74 GLU A CA 1
ATOM 582 C C . GLU A 1 74 ? 12.693 5.216 7.543 1.00 72.69 74 GLU A C 1
ATOM 584 O O . GLU A 1 74 ? 11.932 5.996 6.970 1.00 72.69 74 GLU A O 1
ATOM 589 N N . SER A 1 75 ? 13.708 4.636 6.897 1.00 75.31 75 SER A N 1
ATOM 590 C CA . SER A 1 75 ? 14.069 4.995 5.518 1.00 75.31 75 SER A CA 1
ATOM 591 C C . SER A 1 75 ? 13.092 4.480 4.456 1.00 75.31 75 SER A C 1
ATOM 593 O O . SER A 1 75 ? 12.928 5.119 3.421 1.00 75.31 75 SER A O 1
ATOM 595 N N . ASP A 1 76 ? 12.468 3.324 4.688 1.00 85.06 76 ASP A N 1
ATOM 596 C CA . ASP A 1 76 ? 11.704 2.552 3.695 1.00 85.06 76 ASP A CA 1
ATOM 597 C C . ASP A 1 76 ? 10.187 2.510 3.975 1.00 85.06 76 ASP A C 1
ATOM 599 O O . ASP A 1 76 ? 9.390 2.048 3.153 1.00 85.06 76 ASP A O 1
ATOM 603 N N . LYS A 1 77 ? 9.753 3.014 5.137 1.00 88.19 77 LYS A N 1
ATOM 604 C CA . LYS A 1 77 ? 8.342 3.052 5.542 1.00 88.19 77 LYS A CA 1
ATOM 605 C C . LYS A 1 77 ? 8.007 4.276 6.387 1.00 88.19 77 LYS A C 1
ATOM 607 O O . LYS A 1 77 ? 8.842 4.825 7.092 1.00 88.19 77 LYS A O 1
ATOM 612 N N . VAL A 1 78 ? 6.737 4.658 6.359 1.00 91.75 78 VAL A N 1
ATOM 613 C CA . VAL A 1 78 ? 6.157 5.745 7.151 1.00 91.75 78 VAL A CA 1
ATOM 614 C C . VAL A 1 78 ? 4.971 5.207 7.943 1.00 91.75 78 VAL A C 1
ATOM 616 O O . VAL A 1 78 ? 4.154 4.442 7.422 1.00 91.75 78 VAL A O 1
ATOM 619 N N . CYS A 1 79 ? 4.872 5.606 9.209 1.00 91.69 79 CYS A N 1
ATOM 620 C CA . CYS A 1 79 ? 3.751 5.307 10.093 1.00 91.69 79 CYS A CA 1
ATOM 621 C C . CYS A 1 79 ? 2.843 6.534 10.227 1.00 91.69 79 CYS A C 1
ATOM 623 O O . CYS A 1 79 ? 3.338 7.644 10.415 1.00 91.69 79 CYS A O 1
ATOM 625 N N . SER A 1 80 ? 1.524 6.349 10.163 1.00 92.88 80 SER A N 1
ATOM 626 C CA . SER A 1 80 ? 0.562 7.442 10.344 1.00 92.88 80 SER A CA 1
ATOM 627 C C . SER A 1 80 ? -0.610 7.086 11.261 1.00 92.88 80 SER A C 1
ATOM 629 O O . SER A 1 80 ? -0.959 5.912 11.403 1.00 92.88 80 SER A O 1
ATOM 631 N N . SER A 1 81 ? -1.250 8.096 11.869 1.00 93.12 81 SER A N 1
ATOM 632 C CA . SER A 1 81 ? -2.514 7.906 12.608 1.00 93.12 81 SER A CA 1
ATOM 633 C C . SER A 1 81 ? -3.701 7.683 11.682 1.00 93.12 81 SER A C 1
ATOM 635 O O . SER A 1 81 ? -4.657 7.031 12.080 1.00 93.12 81 SER A O 1
ATOM 637 N N . LYS A 1 82 ? -3.673 8.236 10.465 1.00 95.31 82 LYS A N 1
ATOM 638 C CA . LYS A 1 82 ? -4.756 8.107 9.487 1.00 95.31 82 LYS A CA 1
ATOM 639 C C . LYS A 1 82 ? -4.248 7.534 8.178 1.00 95.31 82 LYS A C 1
ATOM 641 O O . LYS A 1 82 ? -3.135 7.850 7.744 1.00 95.31 82 LYS A O 1
ATOM 646 N N . ILE A 1 83 ? -5.076 6.715 7.544 1.00 97.06 83 ILE A N 1
ATOM 647 C CA . ILE A 1 83 ? -4.817 6.169 6.216 1.00 97.06 83 ILE A CA 1
ATOM 648 C C . ILE A 1 83 ? -6.111 6.087 5.409 1.00 97.06 83 ILE A C 1
ATOM 650 O O . ILE A 1 83 ? -7.126 5.577 5.881 1.00 97.06 83 ILE A O 1
ATOM 654 N N . ARG A 1 84 ? -6.061 6.550 4.163 1.00 97.94 84 ARG A N 1
ATOM 655 C CA . ARG A 1 84 ? -7.070 6.292 3.139 1.00 97.94 84 ARG A CA 1
ATOM 656 C C . ARG A 1 84 ? -6.550 5.223 2.199 1.00 97.94 84 ARG A C 1
ATOM 658 O O . ARG A 1 84 ? -5.491 5.400 1.598 1.00 97.94 84 ARG A O 1
ATOM 665 N N . ILE A 1 85 ? -7.307 4.149 2.021 1.00 98.38 85 ILE A N 1
ATOM 666 C CA . ILE A 1 85 ? -6.993 3.141 1.011 1.00 98.38 85 ILE A CA 1
ATOM 667 C C . ILE A 1 85 ? -7.485 3.659 -0.337 1.00 98.38 85 ILE A C 1
ATOM 669 O O . ILE A 1 85 ? -8.684 3.828 -0.547 1.00 98.38 85 ILE A O 1
ATOM 673 N N . GLY A 1 86 ? -6.554 3.977 -1.229 1.00 97.69 86 GLY A N 1
ATOM 674 C CA . GLY A 1 86 ? -6.832 4.453 -2.577 1.00 97.69 86 GLY A CA 1
ATOM 675 C C . GLY A 1 86 ? -6.980 3.303 -3.568 1.00 97.69 86 GLY A C 1
ATOM 676 O O . GLY A 1 86 ? -7.456 2.224 -3.225 1.00 97.69 86 GLY A O 1
ATOM 677 N N . ALA A 1 87 ? -6.600 3.555 -4.819 1.00 97.56 87 ALA A N 1
ATOM 678 C CA . ALA A 1 87 ? -6.728 2.582 -5.895 1.00 97.56 87 ALA A CA 1
ATOM 679 C C . ALA A 1 87 ? -5.804 1.373 -5.691 1.00 97.56 87 ALA A C 1
ATOM 681 O O . ALA A 1 87 ? -4.638 1.518 -5.315 1.00 97.56 87 ALA A O 1
ATOM 682 N N . GLU A 1 88 ? -6.320 0.187 -6.007 1.00 97.81 88 GLU A N 1
ATOM 683 C CA . GLU A 1 88 ? -5.508 -1.019 -6.120 1.00 97.81 88 GLU A CA 1
ATOM 684 C C . GLU A 1 88 ? -4.645 -0.957 -7.386 1.00 97.81 88 GLU A C 1
ATOM 686 O O . GLU A 1 88 ? -5.095 -0.525 -8.450 1.00 97.81 88 GLU A O 1
ATOM 691 N N . LEU A 1 89 ? -3.393 -1.378 -7.254 1.00 97.56 89 LEU A N 1
ATOM 692 C CA . LEU A 1 89 ? -2.390 -1.387 -8.304 1.00 97.56 89 LEU A CA 1
ATOM 693 C C . LEU A 1 89 ? -1.970 -2.827 -8.581 1.00 97.56 89 LEU A C 1
ATOM 695 O O . LEU A 1 89 ? -1.626 -3.582 -7.672 1.00 97.56 89 LEU A O 1
ATOM 699 N N . ASP A 1 90 ? -1.934 -3.188 -9.859 1.00 96.56 90 ASP A N 1
ATOM 700 C CA . ASP A 1 90 ? -1.218 -4.378 -10.290 1.00 96.56 90 ASP A CA 1
ATOM 701 C C . ASP A 1 90 ? 0.299 -4.110 -10.320 1.00 96.56 90 ASP A C 1
ATOM 703 O O . ASP A 1 90 ? 0.779 -2.988 -10.121 1.00 96.56 90 ASP A O 1
ATOM 707 N N . ILE A 1 91 ? 1.087 -5.150 -10.602 1.00 95.94 91 ILE A N 1
ATOM 708 C CA . ILE A 1 91 ? 2.550 -5.027 -10.686 1.00 95.94 91 ILE A CA 1
ATOM 709 C C . ILE A 1 91 ? 2.964 -3.997 -11.750 1.00 95.94 91 ILE A C 1
ATOM 711 O O . ILE A 1 91 ? 3.928 -3.260 -11.549 1.00 95.94 91 ILE A O 1
ATOM 715 N N . ARG A 1 92 ? 2.224 -3.884 -12.863 1.00 96.69 92 ARG A N 1
ATOM 716 C CA . ARG A 1 92 ? 2.498 -2.869 -13.894 1.00 96.69 92 ARG A CA 1
ATOM 717 C C . ARG A 1 92 ? 2.269 -1.455 -13.356 1.00 96.69 92 ARG A C 1
ATOM 719 O O . ARG A 1 92 ? 3.087 -0.573 -13.616 1.00 96.69 92 ARG A O 1
ATOM 726 N N . GLY A 1 93 ? 1.196 -1.247 -12.597 1.00 97.69 93 GLY A N 1
ATOM 727 C CA . GLY A 1 93 ? 0.870 0.001 -11.915 1.00 97.69 93 GLY A CA 1
ATOM 728 C C . GLY A 1 93 ? 1.937 0.402 -10.901 1.00 97.69 93 GLY A C 1
ATOM 729 O O . GLY A 1 93 ? 2.404 1.539 -10.934 1.00 97.69 93 GLY A O 1
AT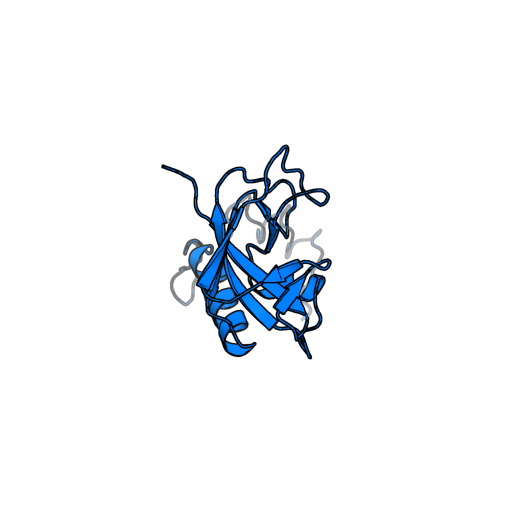OM 730 N N . LEU A 1 94 ? 2.398 -0.543 -10.079 1.00 96.50 94 LEU A N 1
ATOM 731 C CA . LEU A 1 94 ? 3.505 -0.343 -9.137 1.00 96.50 94 LEU A CA 1
ATOM 732 C C . LEU A 1 94 ? 4.809 0.054 -9.835 1.00 96.50 94 LEU A C 1
ATOM 734 O O . LEU A 1 94 ? 5.445 1.030 -9.445 1.00 96.50 94 LEU A O 1
ATOM 738 N N . VAL A 1 95 ? 5.197 -0.660 -10.897 1.00 97.06 95 VAL A N 1
ATOM 739 C CA . VAL A 1 95 ? 6.411 -0.342 -11.669 1.00 97.06 95 VAL A CA 1
ATOM 740 C C . VAL A 1 95 ? 6.300 1.039 -12.314 1.00 97.06 95 VAL A C 1
ATOM 742 O O . VAL A 1 95 ? 7.247 1.823 -12.267 1.00 97.06 95 VAL A O 1
ATOM 745 N N . LYS A 1 96 ? 5.135 1.384 -12.874 1.00 97.56 96 LYS A N 1
ATOM 746 C CA . LYS A 1 96 ? 4.892 2.719 -13.433 1.00 97.56 96 LYS A CA 1
ATOM 747 C C . LYS A 1 96 ? 5.025 3.803 -12.363 1.00 97.56 96 LYS A C 1
ATOM 749 O O . LYS A 1 96 ? 5.689 4.808 -12.606 1.00 97.56 96 LYS A O 1
ATOM 754 N N . ALA A 1 97 ? 4.434 3.586 -11.190 1.00 96.69 97 ALA A N 1
ATOM 755 C CA . ALA A 1 97 ? 4.550 4.496 -10.059 1.00 96.69 97 ALA A CA 1
ATOM 756 C C . ALA A 1 97 ? 6.011 4.657 -9.612 1.00 96.69 97 ALA A C 1
ATOM 758 O O . ALA A 1 97 ? 6.438 5.771 -9.324 1.00 96.69 97 ALA A O 1
ATOM 759 N N . ALA A 1 98 ? 6.794 3.575 -9.608 1.00 96.06 98 ALA A N 1
ATOM 760 C CA . ALA A 1 98 ? 8.200 3.596 -9.210 1.00 96.06 98 ALA A CA 1
ATOM 761 C C . ALA A 1 98 ? 9.048 4.433 -10.171 1.00 96.06 98 ALA A C 1
ATOM 763 O O . ALA A 1 98 ? 9.821 5.290 -9.747 1.00 96.06 98 ALA A O 1
ATOM 764 N N . VAL A 1 99 ? 8.840 4.245 -11.477 1.00 95.25 99 VAL A N 1
ATOM 765 C CA . VAL A 1 99 ? 9.498 5.045 -12.516 1.00 95.25 99 VAL A CA 1
ATOM 766 C C . VAL A 1 99 ? 9.137 6.525 -12.377 1.00 95.25 99 VAL A C 1
ATOM 768 O O . VAL A 1 99 ? 10.025 7.370 -12.467 1.00 95.25 99 VAL A O 1
ATOM 771 N N . SER A 1 100 ? 7.863 6.854 -12.140 1.00 94.31 100 SER A N 1
ATOM 772 C CA . SER A 1 100 ? 7.444 8.240 -11.895 1.00 94.31 100 SER A CA 1
ATOM 773 C C . SER A 1 100 ? 8.095 8.825 -10.643 1.00 94.31 100 SER A C 1
ATOM 775 O O . SER A 1 100 ? 8.654 9.915 -10.707 1.00 94.31 100 SER A O 1
ATOM 777 N N . PHE A 1 101 ? 8.105 8.078 -9.536 1.00 92.56 101 PHE A N 1
ATOM 778 C CA . PHE A 1 101 ? 8.693 8.512 -8.268 1.00 92.56 101 PHE A CA 1
ATOM 779 C C . PHE A 1 101 ? 10.170 8.897 -8.412 1.00 92.56 101 PHE A C 1
ATOM 781 O O . PHE A 1 101 ? 10.597 9.911 -7.856 1.00 92.56 101 PHE A O 1
ATOM 788 N N . VAL A 1 102 ? 10.941 8.090 -9.153 1.00 91.19 102 VAL A N 1
ATOM 789 C CA . VAL A 1 102 ? 12.357 8.360 -9.442 1.00 91.19 102 VAL A CA 1
ATOM 790 C C . VAL A 1 102 ? 12.490 9.580 -10.350 1.00 91.19 102 VAL A C 1
ATOM 792 O O . VAL A 1 102 ? 13.231 10.500 -10.017 1.00 91.19 102 VAL A O 1
ATOM 795 N N . LYS A 1 103 ? 11.731 9.639 -11.453 1.00 88.88 103 LYS A N 1
ATOM 796 C CA . LYS A 1 103 ? 11.765 10.770 -12.398 1.00 88.88 103 LYS A CA 1
ATOM 797 C C . LYS A 1 103 ? 11.469 12.115 -11.737 1.00 88.88 103 LYS A C 1
ATOM 799 O O . LYS A 1 103 ? 12.106 13.098 -12.078 1.00 88.88 103 LYS A O 1
ATOM 804 N N . GLU A 1 104 ? 10.526 12.157 -10.802 1.00 87.31 104 GLU A N 1
ATOM 805 C CA . GLU A 1 104 ? 10.153 13.378 -10.074 1.00 87.31 104 GLU A CA 1
ATOM 806 C C . GLU A 1 104 ? 11.235 13.855 -9.091 1.00 87.31 104 GLU A C 1
ATOM 808 O O . GLU A 1 104 ? 11.265 15.031 -8.737 1.00 87.31 104 GLU A O 1
ATOM 813 N N . ARG A 1 105 ? 12.115 12.954 -8.635 1.00 84.31 105 ARG A N 1
ATOM 814 C CA . ARG A 1 105 ? 13.191 13.251 -7.673 1.00 84.31 105 ARG A CA 1
ATOM 815 C C . ARG A 1 105 ? 14.549 13.465 -8.323 1.00 84.31 105 ARG A C 1
ATOM 817 O O . ARG A 1 105 ? 15.427 14.056 -7.699 1.00 84.31 105 ARG A O 1
ATOM 824 N N . CYS A 1 106 ? 14.732 13.009 -9.556 1.00 74.00 106 CYS A N 1
ATOM 825 C CA . CYS A 1 106 ? 15.880 13.389 -10.359 1.00 74.00 106 CYS A CA 1
ATOM 826 C C . CYS A 1 106 ? 15.763 14.877 -10.710 1.00 74.00 106 CYS A C 1
ATOM 828 O O . CYS A 1 106 ? 14.949 15.271 -11.544 1.00 74.00 106 CYS A O 1
ATOM 830 N N . THR A 1 107 ? 16.589 15.717 -10.089 1.00 60.84 107 THR A N 1
ATOM 831 C CA . THR A 1 107 ? 16.860 17.044 -10.637 1.00 60.84 107 THR A CA 1
ATOM 832 C C . THR A 1 107 ? 17.578 16.838 -11.968 1.00 60.84 107 THR A C 1
ATOM 834 O O . THR A 1 107 ? 18.538 16.075 -12.063 1.00 60.84 107 THR A O 1
ATOM 837 N N . ASN A 1 108 ? 17.106 17.490 -13.028 1.00 56.28 108 ASN A N 1
ATOM 838 C CA . ASN A 1 108 ? 17.703 17.411 -14.365 1.00 56.28 108 ASN A CA 1
ATOM 839 C C . ASN A 1 108 ? 19.085 18.101 -14.449 1.00 56.28 108 ASN A C 1
ATOM 841 O O . ASN A 1 108 ? 19.429 18.666 -15.484 1.00 56.28 108 ASN A O 1
ATOM 845 N N . GLU A 1 109 ? 19.905 18.064 -13.396 1.00 51.66 109 GLU A N 1
ATOM 846 C CA . GLU A 1 109 ? 21.301 18.520 -13.450 1.00 51.66 109 GLU A CA 1
ATOM 847 C C . GLU A 1 109 ? 22.157 17.639 -14.377 1.00 51.66 109 GLU A C 1
ATOM 849 O O . GLU A 1 109 ? 23.257 18.023 -14.761 1.00 51.66 109 GLU A O 1
ATOM 854 N N . CYS A 1 110 ? 21.635 16.483 -14.801 1.00 48.00 110 CYS A N 1
ATOM 855 C CA . CYS A 1 110 ? 22.239 15.614 -15.805 1.00 48.00 110 CYS A CA 1
ATOM 856 C C . CYS A 1 110 ? 21.712 15.816 -17.238 1.00 48.00 110 CYS A C 1
ATOM 858 O O . CYS A 1 110 ? 22.128 15.068 -18.122 1.00 48.00 110 CYS A O 1
ATOM 860 N N . ASN A 1 111 ? 20.900 16.847 -17.520 1.00 49.00 111 ASN A N 1
ATOM 861 C CA 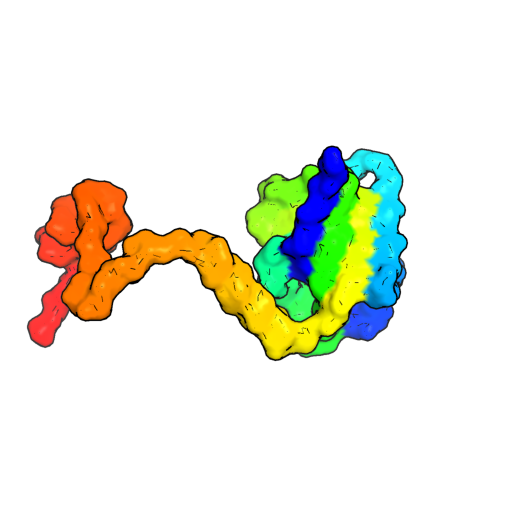. ASN A 1 111 ? 20.710 17.327 -18.899 1.00 49.00 111 ASN A CA 1
ATOM 862 C C . ASN A 1 111 ? 21.960 18.095 -19.364 1.00 49.00 111 ASN A C 1
ATOM 864 O O . ASN A 1 111 ? 21.900 19.256 -19.766 1.00 49.00 111 ASN A O 1
ATOM 868 N N . ALA A 1 112 ? 23.117 17.440 -19.305 1.00 50.28 112 ALA A N 1
ATOM 869 C CA . ALA A 1 112 ? 24.198 17.781 -20.201 1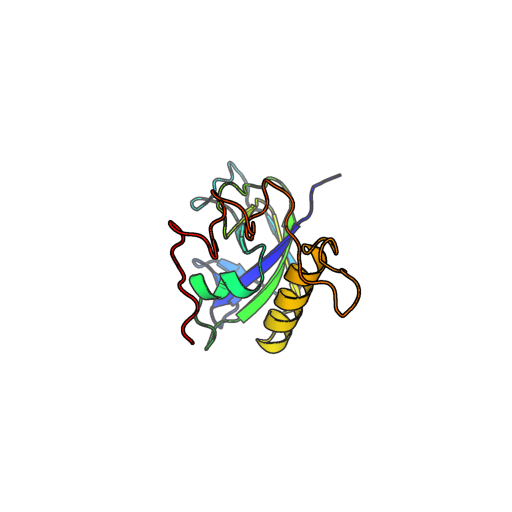.00 50.28 112 ALA A CA 1
ATOM 870 C C . ALA A 1 112 ? 23.678 17.523 -21.625 1.00 50.28 112 ALA A C 1
ATOM 872 O O . ALA A 1 112 ? 23.016 16.511 -21.869 1.00 50.28 112 ALA A O 1
ATOM 873 N N . GLU A 1 113 ? 23.914 18.452 -22.553 1.00 49.56 113 GLU A N 1
ATOM 874 C CA . GLU A 1 113 ? 23.572 18.237 -23.962 1.00 49.56 113 GLU A CA 1
ATOM 875 C C . GLU A 1 113 ? 24.080 16.858 -24.427 1.00 49.56 113 GLU A C 1
ATOM 877 O O . GLU A 1 113 ? 25.175 16.454 -24.008 1.00 49.56 113 GLU A O 1
ATOM 882 N N . PRO A 1 114 ? 23.331 16.123 -25.276 1.00 50.47 114 PRO A N 1
ATOM 883 C CA . PRO A 1 114 ? 23.781 14.841 -25.807 1.00 50.47 114 PRO A CA 1
ATOM 884 C C . PRO A 1 114 ? 25.202 14.974 -26.373 1.00 50.47 114 PRO A C 1
ATOM 886 O O . PRO A 1 114 ? 25.421 15.686 -27.349 1.00 50.47 114 PRO A O 1
ATOM 889 N N . GLY A 1 115 ? 26.177 14.327 -25.729 1.00 51.75 115 GLY A N 1
ATOM 890 C CA . GLY A 1 115 ? 27.594 14.411 -26.105 1.00 51.75 115 GLY A CA 1
ATOM 891 C C . GLY A 1 115 ? 28.515 15.127 -25.113 1.00 51.75 115 GLY A C 1
ATOM 892 O O . GLY A 1 115 ? 29.723 15.139 -25.341 1.00 51.75 115 GLY A O 1
ATOM 893 N N . LYS A 1 116 ? 28.012 15.669 -23.996 1.00 43.91 116 LYS A N 1
ATOM 894 C CA . LYS A 1 116 ? 28.873 16.135 -22.898 1.00 43.91 116 LYS A CA 1
ATOM 895 C C . LYS A 1 116 ? 28.897 15.096 -21.770 1.00 43.91 116 LYS A C 1
ATOM 897 O O . LYS A 1 116 ? 27.869 14.900 -21.124 1.00 43.91 116 LYS A O 1
ATOM 902 N N . PRO A 1 117 ? 30.026 14.398 -21.527 1.00 49.09 117 PRO A N 1
ATOM 903 C CA . PRO A 1 117 ? 30.137 13.522 -20.366 1.00 49.09 117 PRO A CA 1
ATOM 904 C C . PRO A 1 117 ? 29.892 14.342 -19.098 1.00 49.09 117 PRO A C 1
ATOM 906 O O . PRO A 1 117 ? 30.196 15.535 -19.062 1.00 49.09 117 PRO A O 1
ATOM 909 N N . ALA A 1 118 ? 29.331 13.711 -18.066 1.00 48.97 118 ALA A N 1
ATOM 910 C CA . ALA A 1 118 ? 29.158 14.317 -16.753 1.00 48.97 118 ALA A CA 1
ATOM 911 C C . ALA A 1 118 ? 30.538 14.659 -16.164 1.00 48.97 118 ALA A C 1
ATOM 913 O O . ALA A 1 118 ? 31.133 13.866 -15.441 1.00 48.97 118 ALA A O 1
ATOM 914 N N . THR A 1 119 ? 31.091 15.820 -16.512 1.00 49.41 119 THR A N 1
ATOM 915 C CA . THR A 1 119 ? 32.316 16.329 -15.902 1.00 49.41 119 THR A CA 1
ATOM 916 C C . THR A 1 119 ? 31.941 16.828 -14.521 1.00 49.41 119 THR A C 1
ATOM 918 O O . THR A 1 119 ? 31.466 17.951 -14.349 1.00 49.41 119 THR A O 1
ATOM 921 N N . ALA A 1 120 ? 32.089 15.949 -13.537 1.00 46.91 120 ALA A N 1
ATOM 922 C CA . ALA A 1 120 ? 31.956 16.307 -12.143 1.00 46.91 120 ALA A CA 1
ATOM 923 C C . ALA A 1 120 ? 33.101 17.279 -11.819 1.00 46.91 120 ALA A C 1
ATOM 925 O O . ALA A 1 120 ? 34.270 16.920 -11.949 1.00 46.91 120 ALA A O 1
ATOM 926 N N . GLY A 1 121 ? 32.771 18.521 -11.448 1.00 48.41 121 GLY A N 1
ATOM 927 C CA . GLY A 1 121 ? 33.759 19.471 -10.924 1.00 48.41 121 GLY A CA 1
ATOM 928 C C . GLY A 1 121 ? 34.490 18.899 -9.702 1.00 48.41 121 GLY A C 1
ATOM 929 O O . GLY A 1 121 ? 34.116 17.837 -9.212 1.00 48.41 121 GLY A O 1
ATOM 930 N N . ASP A 1 122 ? 35.486 19.618 -9.178 1.00 47.50 122 ASP A N 1
ATOM 931 C CA . ASP A 1 122 ? 36.510 19.171 -8.203 1.00 47.50 122 ASP A CA 1
ATOM 932 C C . ASP A 1 122 ? 36.038 18.464 -6.908 1.00 47.50 122 ASP A C 1
ATOM 934 O O . ASP A 1 122 ? 36.857 18.078 -6.074 1.00 47.50 122 ASP A O 1
ATOM 938 N N . ARG A 1 123 ? 34.730 18.285 -6.693 1.00 49.50 123 ARG A N 1
ATOM 939 C CA . ARG A 1 123 ? 34.143 17.548 -5.560 1.00 49.50 123 ARG A CA 1
ATOM 940 C C . ARG A 1 123 ? 33.020 16.572 -5.940 1.00 49.50 123 ARG A C 1
ATOM 942 O O . ARG A 1 123 ? 32.296 16.115 -5.062 1.00 49.50 123 ARG A O 1
ATOM 949 N N . GLY A 1 124 ? 32.830 16.271 -7.223 1.00 45.66 124 GLY A N 1
ATOM 950 C CA . GLY A 1 124 ? 31.818 15.320 -7.684 1.00 45.66 124 GLY A CA 1
ATOM 951 C C . GLY A 1 124 ? 32.282 13.858 -7.622 1.00 45.66 124 GLY A C 1
ATOM 952 O O . GLY A 1 124 ? 33.475 13.564 -7.699 1.00 45.66 124 GLY A O 1
ATOM 953 N N . ALA A 1 125 ? 31.324 12.932 -7.508 1.00 45.62 125 ALA A N 1
ATOM 954 C CA . ALA A 1 125 ? 31.559 11.494 -7.312 1.00 45.62 125 ALA A CA 1
ATOM 955 C C . ALA A 1 125 ? 32.373 10.815 -8.437 1.00 45.62 125 ALA A C 1
ATOM 957 O O . ALA A 1 125 ? 33.047 9.816 -8.192 1.00 45.62 125 ALA A O 1
ATOM 958 N N . ALA A 1 126 ? 32.356 11.382 -9.647 1.00 48.91 126 ALA A N 1
ATOM 959 C CA . ALA A 1 126 ? 33.151 10.957 -10.798 1.00 48.91 126 ALA A CA 1
ATOM 960 C C . ALA A 1 126 ? 34.173 12.047 -11.168 1.00 48.91 126 ALA A C 1
ATOM 962 O O . ALA A 1 126 ? 34.083 12.683 -12.213 1.00 48.91 126 ALA A O 1
ATOM 963 N N . THR A 1 127 ? 35.105 12.341 -10.264 1.00 47.31 127 THR A N 1
ATOM 964 C CA . THR A 1 127 ? 36.181 13.308 -10.514 1.00 47.31 127 THR A CA 1
ATOM 965 C C . THR A 1 127 ? 37.334 12.633 -11.259 1.00 47.31 127 THR A C 1
ATOM 967 O O . THR A 1 127 ? 37.918 11.670 -10.767 1.00 47.31 127 THR A O 1
ATOM 970 N N . ALA A 1 128 ? 37.714 13.183 -12.417 1.00 47.69 128 ALA A N 1
ATOM 971 C CA . ALA A 1 128 ? 38.975 12.895 -13.111 1.00 47.69 128 ALA A CA 1
ATOM 972 C C . ALA A 1 128 ? 40.150 13.657 -12.456 1.00 47.69 128 ALA A C 1
ATOM 974 O O . ALA A 1 128 ? 40.933 14.326 -13.122 1.00 47.69 128 ALA A O 1
ATOM 975 N N . GLY A 1 129 ? 40.218 13.610 -11.126 1.00 46.72 129 GLY A N 1
ATOM 976 C CA . GLY A 1 129 ? 41.239 14.256 -10.304 1.00 46.72 129 GLY A CA 1
ATOM 977 C C . GLY A 1 129 ? 41.585 13.379 -9.104 1.00 46.72 129 GLY A C 1
ATOM 978 O O . GLY A 1 129 ? 40.809 12.492 -8.755 1.00 46.72 129 GLY A O 1
ATOM 979 N N . ASP A 1 130 ? 42.730 13.631 -8.466 1.00 47.69 130 ASP A N 1
ATOM 980 C CA . ASP A 1 130 ? 43.461 12.725 -7.552 1.00 47.69 130 ASP A CA 1
ATOM 981 C C . ASP A 1 130 ? 42.705 12.181 -6.317 1.00 47.69 130 ASP A C 1
ATOM 983 O O . ASP A 1 130 ? 43.285 11.449 -5.516 1.00 47.69 130 ASP A O 1
ATOM 987 N N . ARG A 1 131 ? 41.427 12.529 -6.111 1.00 49.72 131 ARG A N 1
ATOM 988 C CA . ARG A 1 131 ? 40.612 12.070 -4.968 1.00 49.72 131 ARG A CA 1
ATOM 989 C C . ARG A 1 131 ? 39.176 11.646 -5.320 1.00 49.72 131 ARG A C 1
ATOM 991 O O . ARG A 1 131 ? 38.339 11.563 -4.424 1.00 49.72 131 ARG A O 1
ATOM 998 N N . GLY A 1 132 ? 38.881 11.373 -6.593 1.00 43.91 132 GLY A N 1
ATOM 999 C CA . GLY A 1 132 ? 37.590 10.831 -7.039 1.00 43.91 132 GLY A CA 1
ATOM 1000 C C . GLY A 1 132 ? 37.460 9.312 -6.904 1.00 43.91 132 GLY A C 1
ATOM 1001 O O . GLY A 1 132 ? 38.444 8.588 -7.053 1.00 43.91 132 GLY A O 1
ATOM 1002 N N . ALA A 1 133 ? 36.237 8.814 -6.676 1.00 46.66 133 ALA A N 1
ATOM 1003 C CA . ALA A 1 133 ? 35.945 7.383 -6.489 1.00 46.66 133 ALA A CA 1
ATOM 1004 C C . ALA A 1 133 ? 36.179 6.525 -7.753 1.00 46.66 133 ALA A C 1
ATOM 1006 O O . ALA A 1 133 ? 36.387 5.319 -7.653 1.00 46.66 133 ALA A O 1
ATOM 1007 N N . ALA A 1 134 ? 36.186 7.152 -8.932 1.00 48.97 134 ALA A N 1
ATOM 1008 C CA . ALA A 1 134 ? 36.532 6.553 -10.219 1.00 48.97 134 ALA A CA 1
ATOM 1009 C C . ALA A 1 134 ? 37.733 7.301 -10.823 1.00 48.97 134 ALA A C 1
ATOM 1011 O O . ALA A 1 134 ? 37.611 8.047 -11.790 1.00 48.97 134 ALA A O 1
ATOM 1012 N N . THR A 1 135 ? 38.894 7.183 -10.187 1.00 46.75 135 THR A N 1
ATOM 1013 C CA . THR A 1 135 ? 40.131 7.831 -10.632 1.00 46.75 135 THR A CA 1
ATOM 1014 C C . THR A 1 135 ? 40.815 6.993 -11.717 1.00 46.75 135 THR A C 1
ATOM 1016 O O . THR A 1 135 ? 41.259 5.884 -11.448 1.00 46.75 135 THR A O 1
ATOM 1019 N N . ALA A 1 136 ? 40.973 7.544 -12.925 1.00 47.28 136 ALA A N 1
ATOM 1020 C CA . ALA A 1 136 ? 41.925 7.070 -13.942 1.00 47.28 136 ALA A CA 1
ATOM 1021 C C . ALA A 1 136 ? 43.327 7.670 -13.686 1.00 47.28 136 ALA A C 1
ATOM 1023 O O . ALA A 1 136 ? 43.958 8.243 -14.569 1.00 47.28 136 ALA A O 1
ATOM 1024 N N . GLY A 1 137 ? 43.766 7.625 -12.428 1.00 46.59 137 GLY A N 1
ATOM 1025 C CA . GLY A 1 137 ? 45.060 8.117 -11.955 1.00 46.59 137 GLY A CA 1
ATOM 1026 C C . GLY A 1 137 ? 45.712 7.082 -11.040 1.00 46.59 137 GLY A C 1
ATOM 1027 O O . GLY A 1 137 ? 45.053 6.133 -10.620 1.00 46.59 137 GLY A O 1
ATOM 1028 N N . ASN A 1 138 ? 46.993 7.270 -10.709 1.00 46.12 138 ASN A N 1
ATOM 1029 C CA . ASN A 1 138 ? 47.889 6.266 -10.099 1.00 46.12 138 ASN A CA 1
ATOM 1030 C C . ASN A 1 138 ? 47.459 5.656 -8.740 1.00 46.12 138 ASN A C 1
ATOM 1032 O O . ASN A 1 138 ? 48.190 4.828 -8.203 1.00 46.12 138 ASN A O 1
ATOM 1036 N N . TYR A 1 139 ? 46.306 6.037 -8.181 1.00 50.47 139 TYR A N 1
ATOM 1037 C CA . TYR A 1 139 ? 45.773 5.517 -6.915 1.00 50.47 139 TYR A CA 1
ATOM 1038 C C . TYR A 1 139 ? 44.261 5.204 -6.951 1.00 50.47 139 TYR A C 1
ATOM 1040 O O . TYR A 1 139 ? 43.639 5.066 -5.899 1.00 50.47 139 TYR A O 1
ATOM 1048 N N . GLY A 1 140 ? 43.654 5.103 -8.140 1.00 45.94 140 GLY A N 1
ATOM 1049 C CA . GLY A 1 140 ? 42.235 4.771 -8.305 1.00 45.94 140 GLY A CA 1
ATOM 1050 C C . GLY A 1 140 ? 41.935 3.273 -8.388 1.00 45.94 140 GLY A C 1
ATOM 1051 O O . GLY A 1 140 ? 42.768 2.476 -8.809 1.00 45.94 140 GLY A O 1
ATOM 1052 N N . ALA A 1 141 ? 40.716 2.884 -8.000 1.00 48.41 141 ALA A N 1
ATOM 1053 C CA . ALA A 1 141 ? 40.274 1.486 -7.911 1.00 48.41 141 ALA A CA 1
ATOM 1054 C C . ALA A 1 141 ? 39.938 0.817 -9.264 1.00 48.41 141 ALA A C 1
ATOM 1056 O O . ALA A 1 141 ? 39.632 -0.374 -9.288 1.00 48.41 141 ALA A O 1
ATOM 1057 N N . ALA A 1 142 ? 39.976 1.550 -10.381 1.00 46.66 142 ALA A N 1
ATOM 1058 C CA . ALA A 1 142 ? 39.666 1.026 -11.709 1.00 46.66 142 ALA A CA 1
ATOM 1059 C C . ALA A 1 142 ? 40.781 1.376 -12.704 1.00 46.66 142 ALA A C 1
ATOM 1061 O O . ALA A 1 142 ? 40.938 2.525 -13.108 1.00 46.66 142 ALA A O 1
ATOM 1062 N N . THR A 1 143 ? 41.550 0.369 -13.113 1.00 46.62 143 THR A N 1
ATOM 1063 C CA . THR A 1 143 ? 42.494 0.443 -14.234 1.00 46.62 143 THR A CA 1
ATOM 1064 C C . THR A 1 143 ? 41.741 0.243 -15.551 1.00 46.62 143 THR A C 1
ATOM 1066 O O . THR A 1 143 ? 41.054 -0.768 -15.706 1.00 46.62 143 THR A O 1
ATOM 1069 N N . ALA A 1 144 ? 41.876 1.164 -16.509 1.00 44.91 144 ALA A N 1
ATOM 1070 C CA . ALA A 1 144 ? 41.508 0.892 -17.898 1.00 44.91 144 ALA A CA 1
ATOM 1071 C C . ALA A 1 144 ? 42.531 -0.101 -18.482 1.00 44.91 144 ALA A C 1
ATOM 1073 O O . ALA A 1 144 ? 43.726 0.187 -18.469 1.00 44.91 144 ALA A O 1
ATOM 1074 N N . GLY A 1 145 ? 42.073 -1.286 -18.895 1.00 44.88 145 GLY A N 1
ATOM 1075 C CA . GLY A 1 145 ? 42.870 -2.235 -19.680 1.00 44.88 145 GLY A CA 1
ATOM 1076 C C . GLY A 1 145 ? 42.866 -1.846 -21.161 1.00 44.88 145 GLY A C 1
ATOM 1077 O O . GLY A 1 145 ? 41.892 -1.237 -21.605 1.00 44.88 145 GLY A O 1
ATOM 1078 N N . ASP A 1 146 ? 43.962 -2.172 -21.853 1.00 38.69 146 ASP A N 1
ATOM 1079 C CA . ASP A 1 146 ? 44.299 -1.787 -23.239 1.00 38.69 146 ASP A CA 1
ATOM 1080 C C . ASP A 1 146 ? 43.198 -2.021 -24.293 1.00 38.69 146 ASP A C 1
ATOM 1082 O O . ASP A 1 146 ? 42.517 -3.075 -24.245 1.00 38.69 146 ASP A O 1
#

Foldseek 3Di:
DWDKAWFKAKAALQCDDPPDHDDAQDKDFADDDWDPPPDADKTFNALCLNCVPDPLPRMKMFTKMATDDWDPVDDGMIGHRMMHTYDIDHPVRSVVSNVVSVVVPDDVPVVPDVPDPPADPPPDQCHCDDDHQQHCDPPHPDDDDD

Secondary structure (DSSP, 8-state):
----EEEEEEE-TTSEETTEE--TT-EEE--S--BTTTBSEEEBSSGGGGGGTS-STT-EEEEEEEEEEEE--SSS-EEEEEEEEEEEE-HHHHHHHHHHHHHHHS-GGG---TT------TTSTT-SSTT-TT--STT-S-PPP-

Sequence (146 aa):
MEQKLKTYKAFDKDLSCRGFKYEVGKEYEETGDIKACEKGFHACPYPLDVFGYYAPAGSRFCEVEQSGKIDGSESDKVCSSKIRIGAELDIRGLVKAAVSFVKERCTNECNAEPGKPATAGDRGAATAGDRGAATAGNYGAATAGD